Protein AF-A0A519XT96-F1 (afdb_monomer)

Mean predicted aligned error: 13.6 Å

Foldseek 3Di:
DVVVVVVVVVVVVVVVVVVVVVVVPDDPPPADDDDDDPDDPDPVVLVVVLVVVLVVLPQDADPDNVPGDCVSLVVSVVSCCVSCVVQVVQWDWDDDPNRDTDTHHDDPDPVADDDDDDDDPDDDDDDDDDPDDDDDDDDD

Solvent-accessible surface area (backbone atoms only — not comparable to full-atom values): 9442 Å² total; per-residue (Å²): 112,73,66,60,52,52,54,50,51,52,50,52,53,50,51,51,50,53,52,49,54,53,61,73,63,58,76,83,79,72,72,77,85,65,82,79,74,78,86,75,88,68,67,70,66,60,56,52,51,54,51,57,58,52,68,71,41,73,63,59,82,47,99,52,66,92,74,32,69,58,66,36,47,57,51,45,54,54,46,50,56,67,75,39,52,68,54,67,72,70,27,51,78,45,76,44,92,86,75,41,79,44,72,48,68,84,63,97,57,83,89,56,81,86,82,88,85,83,81,81,92,60,101,70,92,88,81,86,80,83,82,85,82,87,84,87,81,92,79,132

Secondary structure (DSSP, 8-state):
-HHHHHHHHHHHHHHHHHHHHHHHH--------PSPPP-----HHHHHHHHHHHHTS-----SSGGGS--HHHHHHHHHHHHH-HHHHHHSEEEEETTTEEEEE---S-TTSPPP------SS-----------------

Structure (mmCIF, N/CA/C/O backbone):
data_AF-A0A519XT96-F1
#
_entry.id   AF-A0A519XT96-F1
#
loop_
_atom_site.group_PDB
_atom_site.id
_atom_site.type_symbol
_atom_site.label_atom_id
_atom_site.label_alt_id
_atom_site.label_comp_id
_atom_site.label_asym_id
_atom_site.label_entity_id
_atom_site.label_seq_id
_atom_site.pdbx_PDB_ins_code
_atom_site.Cartn_x
_atom_site.Cartn_y
_atom_site.Cartn_z
_atom_site.occupancy
_atom_site.B_iso_or_equiv
_atom_site.auth_seq_id
_atom_site.auth_comp_id
_atom_site.auth_asym_id
_atom_site.auth_atom_id
_atom_site.pdbx_PDB_model_num
ATOM 1 N N . MET A 1 1 ? 43.788 34.201 18.817 1.00 65.12 1 MET A N 1
ATOM 2 C CA . MET A 1 1 ? 43.295 32.836 19.145 1.00 65.12 1 MET A CA 1
ATOM 3 C C . MET A 1 1 ? 42.217 32.811 20.235 1.00 65.12 1 MET A C 1
ATOM 5 O O . MET A 1 1 ? 41.153 32.273 19.974 1.00 65.12 1 MET A O 1
ATOM 9 N N . ARG A 1 2 ? 42.409 33.422 21.418 1.00 75.62 2 ARG A N 1
ATOM 10 C CA . ARG A 1 2 ? 41.417 33.379 22.524 1.00 75.62 2 ARG A CA 1
ATOM 11 C C . ARG A 1 2 ? 40.037 33.984 22.191 1.00 75.62 2 ARG A C 1
ATOM 13 O O . ARG A 1 2 ? 39.030 33.472 22.662 1.00 75.62 2 ARG A O 1
ATOM 20 N N . LEU A 1 3 ? 39.986 35.037 21.367 1.00 80.88 3 LEU A N 1
ATOM 21 C CA . LEU A 1 3 ? 38.730 35.657 20.913 1.00 80.88 3 LEU A CA 1
ATOM 22 C C . LEU A 1 3 ? 37.909 34.709 20.020 1.00 80.88 3 LEU A C 1
ATOM 24 O O . LEU A 1 3 ? 36.713 34.549 20.228 1.00 80.88 3 LEU A O 1
ATOM 28 N N . VAL A 1 4 ? 38.575 34.032 19.080 1.00 89.19 4 VAL A N 1
ATOM 29 C CA . VAL A 1 4 ? 37.949 33.072 18.155 1.00 89.19 4 VAL A CA 1
ATOM 30 C C . VAL A 1 4 ? 37.346 31.892 18.922 1.00 89.19 4 VAL A C 1
ATOM 32 O O . VAL A 1 4 ? 36.215 31.508 18.658 1.00 89.19 4 VAL A O 1
ATOM 35 N N . LEU A 1 5 ? 38.051 31.387 19.941 1.00 89.12 5 LEU A N 1
ATOM 36 C CA . LEU A 1 5 ? 37.542 30.341 20.838 1.00 89.12 5 LEU A CA 1
ATOM 37 C C . LEU A 1 5 ? 36.289 30.772 21.619 1.00 89.12 5 LEU A C 1
ATOM 39 O O . LEU A 1 5 ? 35.363 29.980 21.757 1.00 89.12 5 LEU A O 1
ATOM 43 N N . ARG A 1 6 ? 36.227 32.021 22.103 1.00 90.94 6 ARG A N 1
ATOM 44 C CA . ARG A 1 6 ? 35.045 32.545 22.815 1.00 90.94 6 ARG A CA 1
ATOM 45 C C . ARG A 1 6 ? 33.840 32.708 21.892 1.00 90.94 6 ARG A C 1
ATOM 47 O O . ARG A 1 6 ? 32.737 32.346 22.282 1.00 90.94 6 ARG A O 1
ATOM 54 N N . LEU A 1 7 ? 34.056 33.218 20.679 1.00 93.06 7 LEU A N 1
ATOM 55 C CA . LEU A 1 7 ? 33.006 33.343 19.664 1.00 93.06 7 LEU A CA 1
ATOM 56 C C . LEU A 1 7 ? 32.474 31.970 19.244 1.00 93.06 7 LEU A C 1
ATOM 58 O O . LEU A 1 7 ? 31.265 31.784 19.154 1.00 93.06 7 LEU A O 1
ATOM 62 N N . PHE A 1 8 ? 33.367 30.994 19.065 1.00 94.44 8 PHE A N 1
ATOM 63 C CA . PHE A 1 8 ? 32.986 29.618 18.760 1.00 94.44 8 PHE A CA 1
ATOM 64 C C . PHE A 1 8 ? 32.178 28.981 19.899 1.00 94.44 8 PHE A C 1
ATOM 66 O O . PHE A 1 8 ? 31.127 28.398 19.650 1.00 94.44 8 PHE A O 1
ATOM 73 N N . ALA A 1 9 ? 32.606 29.150 21.153 1.00 94.12 9 ALA A N 1
ATOM 74 C CA . ALA A 1 9 ? 31.864 28.652 22.310 1.00 94.12 9 ALA A CA 1
ATOM 75 C C . ALA A 1 9 ? 30.463 29.282 22.420 1.00 94.12 9 ALA A C 1
ATOM 77 O O . ALA A 1 9 ? 29.491 28.568 22.651 1.00 94.12 9 ALA A O 1
ATOM 78 N N . LEU A 1 10 ? 30.340 30.595 22.192 1.00 95.81 10 LEU A N 1
ATOM 79 C CA . LEU A 1 10 ? 29.048 31.292 22.162 1.00 95.81 10 LEU A CA 1
ATOM 80 C C . LEU A 1 10 ? 28.126 30.756 21.062 1.00 95.81 10 LEU A C 1
ATOM 82 O O . LEU A 1 10 ? 26.940 30.547 21.306 1.00 95.81 10 LEU A O 1
ATOM 86 N N . LEU A 1 11 ? 28.675 30.496 19.873 1.00 95.62 11 LEU A N 1
ATOM 87 C CA . LEU A 1 11 ? 27.927 29.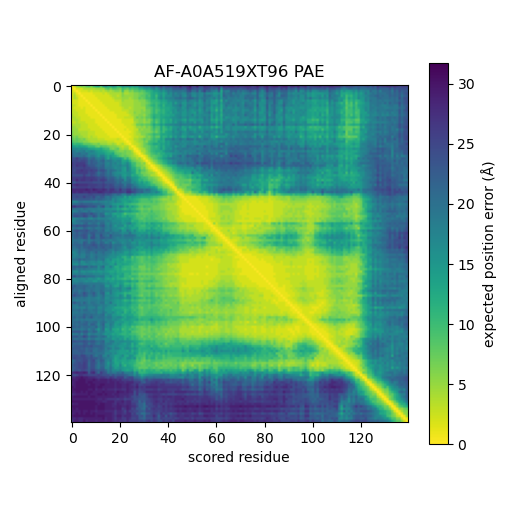928 18.755 1.00 95.62 11 LEU A CA 1
ATOM 88 C C . LEU A 1 11 ? 27.408 28.525 19.085 1.00 95.62 11 LEU A C 1
ATOM 90 O O . LEU A 1 11 ? 26.238 28.238 18.842 1.00 95.62 11 LEU A O 1
ATOM 94 N N . VAL A 1 12 ? 28.244 27.673 19.684 1.00 96.44 12 VAL A N 1
ATOM 95 C CA . VAL A 1 12 ? 27.842 26.322 20.105 1.00 96.44 12 VAL A CA 1
ATOM 96 C C . VAL A 1 12 ? 26.750 26.387 21.172 1.00 96.44 12 VAL A C 1
ATOM 98 O O . VAL A 1 12 ? 25.751 25.683 21.058 1.00 96.44 12 VAL A O 1
ATOM 101 N N . VAL A 1 13 ? 26.884 27.262 22.172 1.00 96.75 13 VAL A N 1
ATOM 102 C CA . VAL A 1 13 ? 25.855 27.447 23.209 1.00 96.75 13 VAL A CA 1
ATOM 103 C C . VAL A 1 13 ? 24.537 27.935 22.601 1.00 96.75 13 VAL A C 1
ATOM 105 O O . VAL A 1 13 ? 23.476 27.420 22.951 1.00 96.75 13 VAL A O 1
ATOM 108 N N . GLY A 1 14 ? 24.593 28.870 21.649 1.00 96.50 14 GLY A N 1
ATOM 109 C CA . GLY A 1 14 ? 23.417 29.330 20.910 1.00 96.50 14 GLY A CA 1
ATOM 110 C C . GLY A 1 14 ? 22.743 28.206 20.120 1.00 96.50 14 GLY A C 1
ATOM 111 O O . GLY A 1 14 ? 21.530 28.029 20.220 1.00 96.50 14 GLY A O 1
ATOM 112 N N . LEU A 1 15 ? 23.525 27.399 19.394 1.00 96.00 15 LEU A N 1
ATOM 113 C CA . LEU A 1 15 ? 23.026 26.244 18.644 1.00 96.00 15 LEU A CA 1
ATOM 114 C C . LEU A 1 15 ? 22.335 25.233 19.571 1.00 96.00 15 LEU A C 1
ATOM 116 O O . LEU A 1 15 ? 21.220 24.801 19.285 1.00 96.00 15 LEU A O 1
ATOM 120 N N . VAL A 1 16 ? 22.967 24.892 20.698 1.00 96.50 16 VAL A N 1
ATOM 121 C CA . V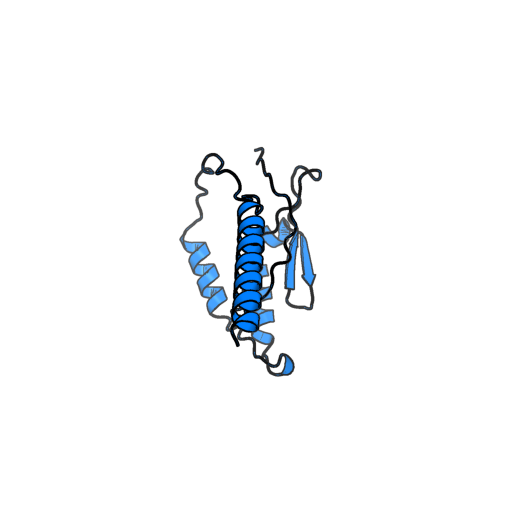AL A 1 16 ? 22.401 23.974 21.697 1.00 96.50 16 VAL A CA 1
ATOM 122 C C . VAL A 1 16 ? 21.091 24.525 22.253 1.00 96.50 16 VAL A C 1
ATOM 124 O O . VAL A 1 16 ? 20.111 23.787 22.334 1.00 96.50 16 VAL A O 1
ATOM 127 N N . GLY A 1 17 ? 21.034 25.822 22.570 1.00 96.94 17 GLY A N 1
ATOM 128 C CA . GLY A 1 17 ? 19.809 26.475 23.031 1.00 96.94 17 GLY A CA 1
ATOM 129 C C . GLY A 1 17 ? 18.673 26.382 22.010 1.00 96.94 17 GLY A C 1
ATOM 130 O O . GLY A 1 17 ? 17.559 26.004 22.366 1.00 96.94 17 GLY A O 1
ATOM 131 N N . ILE A 1 18 ? 18.957 26.651 20.733 1.00 94.81 18 ILE A N 1
ATOM 132 C CA . ILE A 1 18 ? 17.972 26.549 19.644 1.00 94.81 18 ILE A CA 1
ATOM 133 C C . ILE A 1 18 ? 17.464 25.110 19.501 1.00 94.81 18 ILE A C 1
ATOM 135 O O . ILE A 1 18 ? 16.254 24.895 19.431 1.00 94.81 18 ILE A O 1
ATOM 139 N N . VAL A 1 19 ? 18.361 24.121 19.493 1.00 93.38 19 VAL A N 1
ATOM 140 C CA . VAL A 1 19 ? 17.991 22.701 19.382 1.00 93.38 19 VAL A CA 1
ATOM 141 C C . VAL A 1 19 ? 17.140 22.263 20.570 1.00 93.38 19 VAL A C 1
ATOM 143 O O . VAL A 1 19 ? 16.152 21.556 20.374 1.00 93.38 19 VAL A O 1
ATOM 146 N N . LEU A 1 20 ? 17.465 22.710 21.785 1.00 94.25 20 LEU A N 1
ATOM 147 C CA . LEU A 1 20 ? 16.708 22.363 22.983 1.00 94.25 20 LEU A CA 1
ATOM 148 C C . LEU A 1 20 ? 15.305 22.975 22.947 1.00 94.25 20 LEU A C 1
ATOM 150 O O . LEU A 1 20 ? 14.324 22.276 23.181 1.00 94.25 20 LEU A O 1
ATOM 154 N N . VAL A 1 21 ? 15.191 24.254 22.580 1.00 93.62 21 VAL A N 1
ATOM 155 C CA . VAL A 1 21 ? 13.894 24.929 22.434 1.00 93.62 21 VAL A CA 1
ATOM 156 C C . VAL A 1 21 ? 13.055 24.272 21.342 1.00 93.62 21 VAL A C 1
ATOM 158 O O . VAL A 1 21 ? 11.861 24.078 21.542 1.00 93.62 21 VAL A O 1
ATOM 161 N N . ASN A 1 22 ? 13.657 23.899 20.211 1.00 90.19 22 ASN A N 1
ATOM 162 C CA . ASN A 1 22 ? 12.940 23.220 19.137 1.00 90.19 22 ASN A CA 1
ATOM 163 C C . ASN A 1 22 ? 12.479 21.820 19.572 1.00 90.19 22 ASN A C 1
ATOM 165 O O . ASN A 1 22 ? 11.322 21.471 19.380 1.00 90.19 22 ASN A O 1
ATOM 169 N N . THR A 1 23 ? 13.347 21.058 20.246 1.00 88.19 23 THR A N 1
ATOM 170 C CA . THR A 1 23 ? 13.028 19.720 20.776 1.00 88.19 23 THR A CA 1
ATOM 171 C C . THR A 1 23 ? 11.899 19.768 21.804 1.00 88.19 23 THR A C 1
ATOM 173 O O . THR A 1 23 ? 10.977 18.965 21.737 1.00 88.19 23 THR A O 1
ATOM 176 N N . LEU A 1 24 ? 11.930 20.729 22.731 1.00 88.00 24 LEU A N 1
ATOM 177 C CA . LEU A 1 24 ? 10.899 20.875 23.765 1.00 88.00 24 LEU A CA 1
ATOM 178 C C . LEU A 1 24 ? 9.574 21.426 23.222 1.00 88.00 24 LEU A C 1
ATOM 180 O O . LEU A 1 24 ? 8.539 21.267 23.863 1.00 88.00 24 LEU A O 1
ATOM 184 N N . ARG A 1 25 ? 9.594 22.085 22.058 1.00 85.62 25 ARG A N 1
ATOM 185 C CA . ARG A 1 25 ? 8.393 22.595 21.387 1.00 85.62 25 ARG A CA 1
ATOM 186 C C . ARG A 1 25 ? 7.738 21.582 20.458 1.00 85.62 25 ARG A C 1
ATOM 188 O O . ARG A 1 25 ? 6.654 21.888 19.974 1.00 85.62 25 ARG A O 1
ATOM 195 N N . LEU A 1 26 ? 8.351 20.423 20.196 1.00 79.38 26 LEU A N 1
ATOM 196 C CA . LEU A 1 26 ? 7.728 19.402 19.356 1.00 79.38 26 LEU A CA 1
ATOM 197 C C . LEU A 1 26 ? 6.473 18.850 20.061 1.00 79.38 26 LEU A C 1
ATOM 199 O O . LEU A 1 26 ? 6.598 18.197 21.100 1.00 79.38 26 LEU A O 1
ATOM 203 N N . PRO A 1 27 ? 5.263 19.083 19.525 1.00 72.12 27 PRO A N 1
ATOM 204 C CA . PRO A 1 27 ? 4.052 18.515 20.094 1.00 72.12 27 PRO A CA 1
ATOM 205 C C . PRO A 1 27 ? 4.053 16.994 19.900 1.00 72.12 27 PRO A C 1
ATOM 207 O O . PRO A 1 27 ? 4.360 16.485 18.818 1.00 72.12 27 PRO A O 1
ATOM 210 N N . ASN A 1 28 ? 3.700 16.252 20.953 1.00 68.81 28 ASN A N 1
ATOM 211 C CA . ASN A 1 28 ? 3.521 14.809 20.854 1.00 68.81 28 ASN A CA 1
ATOM 212 C C . ASN A 1 28 ? 2.237 14.511 20.063 1.00 68.81 28 ASN A C 1
ATOM 214 O O . ASN A 1 28 ? 1.140 14.555 20.611 1.00 68.81 28 ASN A O 1
ATOM 218 N N . HIS A 1 29 ? 2.378 14.214 18.771 1.00 63.09 29 HIS A N 1
ATOM 219 C CA . HIS A 1 29 ? 1.276 13.797 17.898 1.00 63.09 29 HIS A CA 1
ATOM 220 C C . HIS A 1 29 ? 0.975 12.293 17.972 1.00 63.09 29 HIS A C 1
ATOM 222 O O . HIS A 1 29 ? 0.299 11.753 17.096 1.00 63.09 29 HIS A O 1
ATOM 228 N N . GLN A 1 30 ? 1.473 11.588 18.991 1.00 65.56 30 GLN A N 1
ATOM 229 C CA . GLN A 1 30 ? 1.060 10.210 19.217 1.00 65.56 30 GLN A CA 1
ATOM 230 C C . GLN A 1 30 ? -0.439 10.193 19.515 1.00 65.56 30 GLN A C 1
ATOM 232 O O . GLN A 1 30 ? -0.900 10.758 20.507 1.00 65.56 30 GLN A O 1
ATOM 237 N N . LEU A 1 31 ? -1.199 9.559 18.623 1.00 63.88 31 LEU A N 1
ATOM 238 C CA . LEU A 1 31 ? -2.612 9.288 18.834 1.00 63.88 31 LEU A CA 1
ATOM 239 C C . LEU A 1 31 ? -2.741 8.554 20.170 1.00 63.88 31 LEU A C 1
ATOM 241 O O . LEU A 1 31 ? -2.113 7.510 20.361 1.00 63.88 31 LEU A O 1
ATOM 245 N N . ALA A 1 32 ? -3.512 9.119 21.101 1.00 68.56 32 ALA A N 1
ATOM 246 C CA . ALA A 1 32 ? -3.805 8.455 22.362 1.00 68.56 32 ALA A CA 1
ATOM 247 C C . ALA A 1 32 ? -4.329 7.050 22.046 1.00 68.56 32 ALA A C 1
ATOM 249 O O . ALA A 1 32 ? -5.250 6.911 21.237 1.00 68.56 32 ALA A O 1
ATOM 250 N N . ALA A 1 33 ? -3.714 6.022 22.636 1.00 62.59 33 ALA A N 1
ATOM 251 C CA . ALA A 1 33 ? -4.141 4.649 22.429 1.00 62.59 33 ALA A CA 1
ATOM 252 C C . ALA A 1 33 ? -5.606 4.535 22.869 1.00 62.59 33 ALA A C 1
ATOM 254 O O . ALA A 1 33 ? -5.921 4.597 24.058 1.00 62.59 33 ALA A O 1
ATOM 255 N N . GLY A 1 34 ? -6.508 4.441 21.892 1.00 68.69 34 GLY A N 1
ATOM 256 C CA . GLY A 1 34 ? -7.897 4.103 22.148 1.00 68.69 34 GLY A CA 1
ATOM 257 C C . GLY A 1 34 ? -7.993 2.694 22.740 1.00 68.69 34 GLY A C 1
ATOM 258 O O . GLY A 1 34 ? -7.013 1.942 22.712 1.00 68.69 34 GLY A O 1
ATOM 259 N N . PRO A 1 35 ? -9.163 2.307 23.271 1.00 76.88 35 PRO A N 1
ATOM 260 C CA . PRO A 1 35 ? -9.394 0.921 23.654 1.00 76.88 35 PRO A CA 1
ATOM 261 C C . PRO A 1 35 ? -9.022 -0.006 22.482 1.00 76.88 35 PRO A C 1
ATOM 263 O O . PRO A 1 35 ? -9.323 0.334 21.332 1.00 76.88 35 PRO A O 1
ATOM 266 N N . PRO A 1 36 ? -8.331 -1.133 22.744 1.00 71.88 36 PRO A N 1
ATOM 267 C CA . PRO A 1 36 ? -7.878 -2.032 21.694 1.00 71.88 36 PRO A CA 1
ATOM 268 C C . PRO A 1 36 ? -9.065 -2.449 20.831 1.00 71.88 36 PRO A C 1
ATOM 270 O O . PRO A 1 36 ? -10.104 -2.870 21.344 1.00 71.88 36 PRO A O 1
ATOM 273 N N . ALA A 1 37 ? -8.911 -2.286 19.517 1.00 73.12 37 ALA A N 1
ATOM 274 C CA . ALA A 1 37 ? -9.928 -2.703 18.570 1.00 73.12 37 ALA A CA 1
ATOM 275 C C . ALA A 1 37 ? -10.205 -4.209 18.745 1.00 73.12 37 ALA A C 1
ATOM 277 O O . ALA A 1 37 ? -9.270 -4.972 19.020 1.00 73.12 37 ALA A O 1
ATOM 278 N N . PRO A 1 38 ? -11.466 -4.653 18.596 1.00 78.88 38 PRO A N 1
ATOM 279 C CA . PRO A 1 38 ? -11.790 -6.070 18.648 1.00 78.88 38 PRO A CA 1
ATOM 280 C C . PRO A 1 38 ? -10.963 -6.832 17.609 1.00 78.88 38 PRO A C 1
ATOM 282 O O . PRO A 1 38 ? -10.743 -6.349 16.497 1.00 78.88 38 PRO A O 1
ATOM 285 N N . ALA A 1 39 ? -10.489 -8.021 17.986 1.00 74.62 39 ALA A N 1
ATOM 286 C CA . ALA A 1 39 ? -9.683 -8.852 17.105 1.00 74.62 39 ALA A CA 1
ATOM 287 C C . ALA A 1 39 ? -10.481 -9.185 15.839 1.00 74.62 39 ALA A C 1
ATOM 289 O O . ALA A 1 39 ? -11.499 -9.876 15.889 1.00 74.62 39 ALA A O 1
ATOM 290 N N . VAL A 1 40 ? -10.012 -8.690 14.697 1.00 72.62 40 VAL A N 1
ATOM 291 C CA . VAL A 1 40 ? -10.546 -9.092 13.401 1.00 72.62 40 VAL A CA 1
ATOM 292 C C . VAL A 1 40 ? -9.947 -10.453 13.076 1.00 72.62 40 VAL A C 1
ATOM 294 O O . VAL A 1 40 ? -8.726 -10.594 12.995 1.00 72.62 40 VAL A O 1
ATOM 297 N N . ALA A 1 41 ? -10.799 -11.462 12.902 1.00 69.69 41 ALA A N 1
ATOM 298 C CA . ALA A 1 41 ? -10.373 -12.776 12.443 1.00 69.69 41 ALA A CA 1
ATOM 299 C C . ALA A 1 41 ? -9.915 -12.672 10.980 1.00 69.69 41 ALA A C 1
ATOM 301 O O . ALA A 1 41 ? -10.714 -12.759 10.050 1.00 69.69 41 ALA A O 1
ATOM 302 N N . VAL A 1 42 ? -8.620 -12.443 10.772 1.00 65.19 42 VAL A N 1
ATOM 303 C CA . VAL A 1 42 ? -8.001 -12.562 9.451 1.00 65.19 42 VAL A CA 1
ATOM 304 C C . VAL A 1 42 ? -7.769 -14.047 9.206 1.00 65.19 42 VAL A C 1
ATOM 306 O O . VAL A 1 42 ? -7.068 -14.690 9.984 1.00 65.19 42 VAL A O 1
ATOM 309 N N . ALA A 1 43 ? -8.365 -14.602 8.149 1.00 65.81 43 ALA A N 1
ATOM 310 C CA . ALA A 1 43 ? -8.101 -15.981 7.758 1.00 65.81 43 ALA A CA 1
ATOM 311 C C . ALA A 1 43 ? -6.594 -16.129 7.441 1.00 65.81 43 ALA A C 1
ATOM 313 O O . ALA A 1 43 ? -6.110 -15.479 6.506 1.00 65.81 43 ALA A O 1
ATOM 314 N N . PRO A 1 44 ? -5.836 -16.929 8.215 1.00 62.88 44 PRO A N 1
ATOM 315 C CA . PRO A 1 44 ? -4.374 -16.947 8.135 1.00 62.88 44 PRO A CA 1
ATOM 316 C C . PRO A 1 44 ? -3.859 -17.472 6.787 1.00 62.88 44 PRO A C 1
ATOM 318 O O . PRO A 1 44 ? -2.836 -17.002 6.287 1.00 62.88 44 PRO A O 1
ATOM 321 N N . ASP A 1 45 ? -4.602 -18.379 6.152 1.00 63.69 45 ASP A N 1
ATOM 322 C CA . ASP A 1 45 ? -4.112 -19.110 4.981 1.00 63.69 45 ASP A CA 1
ATOM 323 C C . ASP A 1 45 ? -4.185 -18.295 3.681 1.00 63.69 45 ASP A C 1
ATOM 325 O O . ASP A 1 45 ? -3.285 -18.372 2.842 1.00 63.69 45 ASP A O 1
ATOM 329 N N . SER A 1 46 ? -5.212 -17.452 3.511 1.00 75.81 46 SER A N 1
ATOM 330 C CA . SER A 1 46 ? -5.366 -16.649 2.290 1.00 75.81 46 SER A CA 1
ATOM 331 C C . SER A 1 46 ? -4.365 -15.500 2.218 1.00 75.81 46 SER A C 1
ATOM 333 O O . SER A 1 46 ? -3.830 -15.221 1.150 1.00 75.81 46 SER A O 1
ATOM 335 N N . ALA A 1 47 ? -4.059 -14.848 3.345 1.00 82.94 47 ALA A N 1
ATOM 336 C CA . ALA A 1 47 ? -3.116 -13.728 3.367 1.00 82.94 47 ALA A CA 1
ATOM 337 C C . ALA A 1 47 ? -1.692 -14.178 3.005 1.00 82.94 47 ALA A C 1
ATOM 339 O O . ALA A 1 47 ? -1.023 -13.535 2.192 1.00 82.94 47 ALA A O 1
ATOM 340 N N . LEU A 1 48 ? -1.257 -15.319 3.551 1.00 85.38 48 LEU A N 1
ATOM 341 C CA . LEU A 1 48 ? 0.047 -15.896 3.244 1.00 85.38 48 LEU A CA 1
ATOM 342 C C . LEU A 1 48 ? 0.138 -16.323 1.774 1.00 85.38 48 LEU A C 1
ATOM 344 O O . LEU A 1 48 ? 1.132 -16.027 1.111 1.00 85.38 48 LEU A O 1
ATOM 348 N N . ALA A 1 49 ? -0.907 -16.965 1.243 1.00 88.44 49 ALA A N 1
ATOM 349 C CA . ALA A 1 49 ? -0.962 -17.357 -0.163 1.00 88.44 49 ALA A CA 1
ATOM 350 C C . ALA A 1 49 ? -0.928 -16.141 -1.103 1.00 88.44 49 ALA A C 1
ATOM 352 O O . ALA A 1 49 ? -0.195 -16.146 -2.095 1.00 88.44 49 ALA A O 1
ATOM 353 N N . HIS A 1 50 ? -1.670 -15.079 -0.773 1.00 89.12 50 HIS A N 1
ATOM 354 C CA . HIS A 1 50 ? -1.696 -13.848 -1.560 1.00 89.12 50 HIS A CA 1
ATOM 355 C C . HIS A 1 50 ? -0.323 -13.173 -1.591 1.00 89.12 50 HIS A C 1
ATOM 357 O O . HIS A 1 50 ? 0.142 -12.811 -2.674 1.00 89.12 50 HIS A O 1
ATOM 363 N N . LEU A 1 51 ? 0.343 -13.072 -0.436 1.00 88.12 51 LEU A N 1
ATOM 364 C CA . LEU A 1 51 ? 1.693 -12.522 -0.326 1.00 88.12 51 LEU A CA 1
ATOM 365 C C . LEU A 1 51 ? 2.711 -13.377 -1.087 1.00 88.12 51 LEU A C 1
ATOM 367 O O . LEU A 1 51 ? 3.502 -12.847 -1.861 1.00 88.12 51 LEU A O 1
ATOM 371 N N . ALA A 1 52 ? 2.671 -14.701 -0.923 1.00 89.69 52 ALA A N 1
ATOM 372 C CA . ALA A 1 52 ? 3.567 -15.609 -1.633 1.00 89.69 52 ALA A CA 1
ATOM 373 C C . ALA A 1 52 ? 3.404 -15.509 -3.159 1.00 89.69 52 ALA A C 1
ATOM 375 O O . ALA A 1 52 ? 4.393 -15.594 -3.885 1.00 89.69 52 ALA A O 1
ATOM 376 N N . GLY A 1 53 ? 2.179 -15.314 -3.656 1.00 89.69 53 GLY A N 1
ATOM 377 C CA . GLY A 1 53 ? 1.930 -15.078 -5.077 1.00 89.69 53 GLY A CA 1
ATOM 378 C C . GLY A 1 53 ? 2.460 -13.727 -5.564 1.00 89.69 53 GLY A C 1
ATOM 379 O O . GLY A 1 53 ? 3.057 -13.682 -6.637 1.00 89.69 53 GLY A O 1
ATOM 380 N N . ALA A 1 54 ? 2.332 -12.665 -4.763 1.00 88.56 54 ALA A N 1
ATOM 381 C CA . ALA A 1 54 ? 2.890 -11.350 -5.087 1.00 88.56 54 ALA A CA 1
ATOM 382 C C . ALA A 1 54 ? 4.428 -11.377 -5.137 1.00 88.56 54 ALA A C 1
ATOM 384 O O . ALA A 1 54 ? 5.016 -10.888 -6.093 1.00 88.56 54 ALA A O 1
ATOM 385 N N . LEU A 1 55 ? 5.085 -12.039 -4.176 1.00 88.88 55 LEU A N 1
ATOM 386 C CA . LEU A 1 55 ? 6.552 -12.144 -4.110 1.00 88.88 55 LEU A CA 1
ATOM 387 C C . LEU A 1 55 ? 7.183 -12.891 -5.295 1.00 88.88 55 LEU A C 1
ATOM 389 O O . LEU A 1 55 ? 8.373 -12.734 -5.557 1.00 88.88 55 LEU A O 1
ATOM 393 N N . ARG A 1 56 ? 6.414 -13.715 -6.016 1.00 89.12 56 ARG A N 1
ATOM 394 C CA . ARG A 1 56 ? 6.887 -14.388 -7.239 1.00 89.12 56 ARG A CA 1
ATOM 395 C C . ARG A 1 56 ? 7.010 -13.429 -8.426 1.00 89.12 56 ARG A C 1
ATOM 397 O O . ARG A 1 56 ? 7.675 -13.768 -9.401 1.00 89.12 56 ARG A O 1
ATOM 404 N N . LEU A 1 57 ? 6.379 -12.259 -8.354 1.00 87.69 57 LEU A N 1
ATOM 405 C CA . LEU A 1 57 ? 6.446 -11.216 -9.369 1.00 87.69 57 LEU A CA 1
ATOM 406 C C . LEU A 1 57 ? 7.633 -10.309 -9.028 1.00 87.69 57 LEU A C 1
ATOM 408 O O . LEU A 1 57 ? 7.574 -9.500 -8.108 1.00 87.69 57 LEU A O 1
ATOM 412 N N . ALA A 1 58 ? 8.749 -10.488 -9.733 1.00 83.00 58 ALA A N 1
ATOM 413 C CA . ALA A 1 58 ? 10.011 -9.820 -9.426 1.00 83.00 58 ALA A CA 1
ATOM 414 C C . ALA A 1 58 ? 10.013 -8.337 -9.853 1.00 83.00 58 ALA A C 1
ATOM 416 O O . ALA A 1 58 ? 10.647 -7.961 -10.839 1.00 83.00 58 ALA A O 1
ATOM 417 N N . THR A 1 59 ? 9.321 -7.474 -9.106 1.00 82.69 59 THR A N 1
ATOM 418 C CA . THR A 1 59 ? 9.265 -6.019 -9.328 1.00 82.69 59 THR A CA 1
ATOM 419 C C . THR A 1 59 ? 10.553 -5.323 -8.882 1.00 82.69 59 THR A C 1
ATOM 421 O O . THR A 1 59 ? 10.609 -4.639 -7.858 1.00 82.69 59 THR A O 1
ATOM 424 N N . VAL A 1 60 ? 11.627 -5.523 -9.647 1.00 83.12 60 VAL A N 1
ATOM 425 C CA . VAL A 1 60 ? 12.946 -4.936 -9.382 1.00 83.12 60 VAL A CA 1
ATOM 426 C C . VAL A 1 60 ? 13.091 -3.620 -10.143 1.00 83.12 60 VAL A C 1
ATOM 428 O O . VAL A 1 60 ? 13.261 -3.607 -11.360 1.00 83.12 60 VAL A O 1
ATOM 431 N N . SER A 1 61 ? 13.076 -2.499 -9.423 1.00 78.88 61 SER A N 1
ATOM 432 C CA . SER A 1 61 ? 13.368 -1.175 -9.987 1.00 78.88 61 SER A CA 1
ATOM 433 C C . SER A 1 61 ? 14.874 -0.925 -10.093 1.00 78.88 61 SER A C 1
ATOM 435 O O . SER A 1 61 ? 15.619 -1.266 -9.171 1.00 78.88 61 SER A O 1
ATOM 437 N N . ARG A 1 62 ? 15.335 -0.270 -11.165 1.00 79.94 62 ARG A N 1
ATOM 438 C CA . ARG A 1 62 ? 16.740 0.150 -11.326 1.00 79.94 62 ARG A CA 1
ATOM 439 C C . ARG A 1 62 ? 16.905 1.657 -11.142 1.00 79.94 62 ARG A C 1
ATOM 441 O O . ARG A 1 62 ? 15.977 2.424 -11.369 1.00 79.94 62 ARG A O 1
ATOM 448 N N . THR A 1 63 ? 18.125 2.089 -10.806 1.00 79.88 63 THR A N 1
ATOM 449 C CA . THR A 1 63 ? 18.487 3.514 -10.652 1.00 79.88 63 THR A CA 1
ATOM 450 C C . THR A 1 63 ? 18.147 4.343 -11.890 1.00 79.88 63 THR A C 1
ATOM 452 O O . THR A 1 63 ? 17.756 5.502 -11.781 1.00 79.88 63 THR A O 1
ATOM 455 N N . LYS A 1 64 ? 18.276 3.747 -13.080 1.00 81.81 64 LYS A N 1
ATOM 456 C CA . LYS A 1 64 ? 17.786 4.330 -14.326 1.00 81.81 64 LYS A CA 1
ATOM 457 C C . LYS A 1 64 ? 16.444 3.709 -14.680 1.00 81.81 64 LYS A C 1
ATOM 459 O O . LYS A 1 64 ? 16.363 2.522 -14.989 1.00 81.81 64 LYS A O 1
ATOM 464 N N . TYR A 1 65 ? 15.412 4.546 -14.701 1.00 74.50 65 TYR A N 1
ATOM 465 C CA . TYR A 1 65 ? 14.046 4.124 -15.003 1.00 74.50 65 TYR A CA 1
ATOM 466 C C . TYR A 1 65 ? 13.931 3.426 -16.366 1.00 74.50 65 TYR A C 1
ATOM 468 O O . TYR A 1 65 ? 13.323 2.371 -16.460 1.00 74.50 65 TYR A O 1
ATOM 476 N N . ALA A 1 66 ? 14.605 3.950 -17.396 1.00 79.88 66 ALA A N 1
ATOM 477 C CA . ALA A 1 66 ? 14.589 3.375 -18.745 1.00 79.88 66 ALA A CA 1
ATOM 478 C C . ALA A 1 66 ? 15.187 1.956 -18.844 1.00 79.88 66 ALA A C 1
ATOM 480 O O . ALA A 1 66 ? 14.962 1.269 -19.832 1.00 79.88 66 ALA A O 1
ATOM 481 N N . GLU A 1 67 ? 15.957 1.521 -17.844 1.00 81.50 67 GLU A N 1
ATOM 482 C CA . GLU A 1 67 ? 16.551 0.179 -17.786 1.00 81.50 67 GLU A CA 1
ATOM 483 C C . GLU A 1 67 ? 15.726 -0.783 -16.909 1.00 81.50 67 GLU A C 1
ATOM 485 O O . GLU A 1 67 ? 16.112 -1.938 -16.721 1.00 81.50 67 GLU A O 1
ATOM 490 N N . THR A 1 68 ? 14.622 -0.304 -16.326 1.00 82.19 68 THR A N 1
ATOM 491 C CA . THR A 1 68 ? 13.721 -1.106 -15.494 1.00 82.19 68 THR A CA 1
ATOM 492 C C . THR A 1 68 ? 12.776 -1.902 -16.383 1.00 82.19 68 THR A C 1
ATOM 494 O O . THR A 1 68 ? 12.120 -1.338 -17.254 1.00 82.19 68 THR A O 1
ATOM 497 N N . ASP A 1 69 ? 12.693 -3.209 -16.141 1.00 83.06 69 ASP A N 1
ATOM 498 C CA . ASP A 1 69 ? 11.668 -4.044 -16.758 1.00 83.06 69 ASP A CA 1
ATOM 499 C C . ASP A 1 69 ? 10.319 -3.726 -16.109 1.00 83.06 69 ASP A C 1
ATOM 501 O O . ASP A 1 69 ? 10.144 -3.900 -14.901 1.00 83.06 69 ASP A O 1
ATOM 505 N N . THR A 1 70 ? 9.383 -3.209 -16.899 1.00 85.50 70 THR A N 1
ATOM 506 C CA . THR A 1 70 ? 8.064 -2.800 -16.417 1.00 85.50 70 THR A CA 1
ATOM 507 C C . THR A 1 70 ? 7.053 -3.942 -16.412 1.00 85.50 70 THR A C 1
ATOM 509 O O . THR A 1 70 ? 6.061 -3.868 -15.691 1.00 85.50 70 THR A O 1
ATOM 512 N N . VAL A 1 71 ? 7.313 -5.031 -17.142 1.00 89.06 71 VAL A N 1
ATOM 513 C CA . VAL A 1 71 ? 6.371 -6.152 -17.281 1.00 89.06 71 VAL A CA 1
ATOM 514 C C . VAL A 1 71 ? 5.996 -6.778 -15.926 1.00 89.06 71 VAL A C 1
ATOM 516 O O . VAL A 1 71 ? 4.809 -7.031 -15.704 1.00 89.06 71 VAL A O 1
ATOM 519 N N . PRO A 1 72 ? 6.928 -6.995 -14.973 1.00 87.62 72 PRO A N 1
ATOM 520 C CA . PRO A 1 72 ? 6.573 -7.506 -13.649 1.00 87.62 72 PRO A CA 1
ATOM 521 C C . PRO A 1 72 ? 5.644 -6.574 -12.858 1.00 87.62 72 PRO A C 1
ATOM 523 O O . PRO A 1 72 ? 4.838 -7.051 -12.060 1.00 87.62 72 PRO A O 1
ATOM 526 N N . PHE A 1 73 ? 5.728 -5.258 -13.079 1.00 86.44 73 PHE A N 1
ATOM 527 C CA . PHE A 1 73 ? 4.877 -4.275 -12.404 1.00 86.44 73 PHE A CA 1
ATOM 528 C C . PHE A 1 73 ? 3.440 -4.337 -12.928 1.00 86.44 73 PHE A C 1
ATOM 530 O O . PHE A 1 73 ? 2.502 -4.361 -12.130 1.00 86.44 73 PHE A O 1
ATOM 537 N N . ASP A 1 74 ? 3.264 -4.472 -14.245 1.00 89.12 74 ASP A N 1
ATOM 538 C CA . ASP A 1 74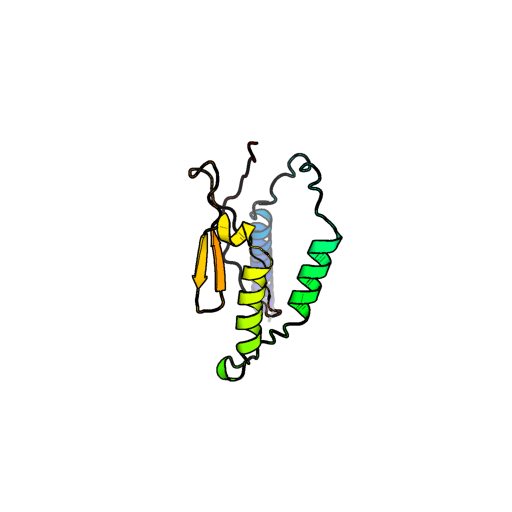 ? 1.950 -4.698 -14.858 1.00 89.12 74 ASP A CA 1
ATOM 539 C C . ASP A 1 74 ? 1.313 -6.000 -14.347 1.00 89.12 74 ASP A C 1
ATOM 541 O O . ASP A 1 74 ? 0.128 -6.052 -14.002 1.00 89.12 74 ASP A O 1
ATOM 545 N N . GLN A 1 75 ? 2.117 -7.063 -14.242 1.00 90.25 75 GLN A N 1
ATOM 546 C CA . GLN A 1 75 ? 1.668 -8.347 -13.707 1.00 90.25 75 GLN A CA 1
ATOM 547 C C . GLN A 1 75 ? 1.253 -8.245 -12.239 1.00 90.25 75 GLN A C 1
ATOM 549 O O . GLN A 1 75 ? 0.245 -8.842 -11.857 1.00 90.25 75 GLN A O 1
ATOM 554 N N . LEU A 1 76 ? 1.992 -7.487 -11.425 1.00 89.56 76 LEU A N 1
ATOM 555 C CA . LEU A 1 76 ? 1.654 -7.246 -10.024 1.00 89.56 76 LEU A CA 1
ATOM 556 C C . LEU A 1 76 ? 0.345 -6.468 -9.899 1.00 89.56 76 LEU A C 1
ATOM 558 O O . LEU A 1 76 ? -0.539 -6.880 -9.150 1.00 89.56 76 LEU A O 1
ATOM 562 N N . GLN A 1 77 ? 0.163 -5.408 -10.683 1.00 88.94 77 GLN A N 1
ATOM 563 C CA . GLN A 1 77 ? -1.081 -4.645 -10.693 1.00 88.94 77 GLN A CA 1
ATOM 564 C C . GLN A 1 77 ? -2.283 -5.524 -11.075 1.00 88.94 77 GLN A C 1
ATOM 566 O O . GLN A 1 77 ? -3.298 -5.525 -10.372 1.00 88.94 77 GLN A O 1
ATOM 571 N N . ALA A 1 78 ? -2.159 -6.330 -12.132 1.00 90.69 78 ALA A N 1
ATOM 572 C CA . ALA A 1 78 ? -3.200 -7.271 -12.541 1.00 90.69 78 ALA A CA 1
ATOM 573 C C . ALA A 1 78 ? -3.455 -8.356 -11.477 1.00 90.69 78 ALA A C 1
ATOM 575 O O . ALA A 1 78 ? -4.600 -8.748 -11.230 1.00 90.69 78 ALA A O 1
ATOM 576 N N . TYR A 1 79 ? -2.398 -8.834 -10.815 1.00 91.75 79 TYR A N 1
ATOM 577 C CA . TYR A 1 79 ? -2.499 -9.792 -9.721 1.00 91.75 79 TYR A CA 1
ATOM 578 C C . TYR A 1 79 ? -3.276 -9.211 -8.538 1.00 91.75 79 TYR A C 1
ATOM 580 O O . TYR A 1 79 ? -4.196 -9.866 -8.046 1.00 91.75 79 TYR A O 1
ATOM 588 N N . LEU A 1 80 ? -2.978 -7.980 -8.116 1.00 89.38 80 LEU A N 1
ATOM 589 C CA . LEU A 1 80 ? -3.680 -7.306 -7.020 1.00 89.38 80 LEU A CA 1
ATOM 590 C C . LEU A 1 80 ? -5.161 -7.080 -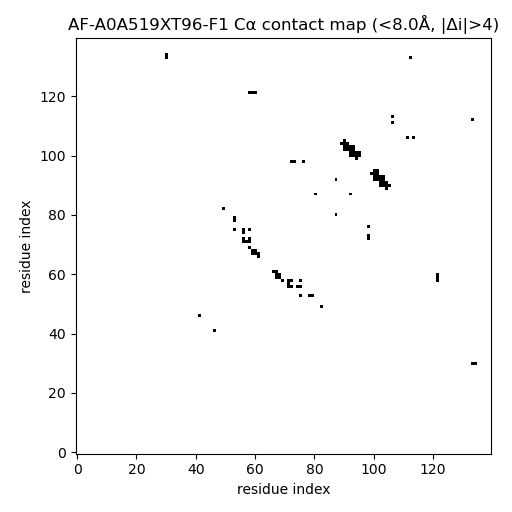7.346 1.00 89.38 80 LEU A C 1
ATOM 592 O O . LEU A 1 80 ? -6.022 -7.353 -6.508 1.00 89.38 80 LEU A O 1
ATOM 596 N N . GLN A 1 81 ? -5.478 -6.663 -8.574 1.00 88.06 81 GLN A N 1
ATOM 597 C CA . GLN A 1 81 ? -6.865 -6.498 -9.023 1.00 88.06 81 GLN A CA 1
ATOM 598 C C . GLN A 1 81 ? -7.657 -7.809 -8.960 1.00 88.06 81 GLN A C 1
ATOM 600 O O . GLN A 1 81 ? -8.795 -7.819 -8.491 1.00 88.06 81 GLN A O 1
ATOM 605 N N . ARG A 1 82 ? -7.048 -8.925 -9.379 1.00 90.38 82 ARG A N 1
ATOM 606 C CA . ARG A 1 82 ? -7.683 -10.250 -9.339 1.00 90.38 82 ARG A CA 1
ATOM 607 C C . ARG A 1 82 ? -7.800 -10.811 -7.922 1.00 90.38 82 ARG A C 1
ATOM 609 O O . ARG A 1 82 ? -8.781 -11.479 -7.612 1.00 90.38 82 ARG A O 1
ATOM 616 N N . THR A 1 83 ? -6.798 -10.572 -7.083 1.00 89.88 83 THR A N 1
ATOM 617 C CA . THR A 1 83 ? -6.691 -11.167 -5.741 1.00 89.88 83 THR A CA 1
ATOM 618 C C . THR A 1 83 ? -7.597 -10.468 -4.727 1.00 89.88 83 THR A C 1
ATOM 620 O O . THR A 1 83 ? -8.097 -11.106 -3.802 1.00 89.88 83 THR A O 1
ATOM 623 N N . PHE A 1 84 ? -7.871 -9.173 -4.919 1.00 88.38 84 PHE A N 1
ATOM 624 C CA . PHE A 1 84 ? -8.675 -8.361 -4.003 1.00 88.38 84 PHE A CA 1
ATOM 625 C C . PHE A 1 84 ? -9.926 -7.766 -4.678 1.00 88.38 84 PHE A C 1
ATOM 627 O O . PHE A 1 84 ? -10.077 -6.543 -4.734 1.00 88.38 84 PHE A O 1
ATOM 634 N N . PRO A 1 85 ? -10.879 -8.594 -5.151 1.00 87.88 85 PRO A N 1
ATOM 635 C CA . PRO A 1 85 ? -12.052 -8.113 -5.885 1.00 87.88 85 PRO A CA 1
ATOM 636 C C . PRO A 1 85 ? -12.947 -7.196 -5.041 1.00 87.88 85 PRO A C 1
ATOM 638 O O . PRO A 1 85 ? -13.495 -6.224 -5.552 1.00 87.88 85 PRO A O 1
ATOM 641 N N . LEU A 1 86 ? -13.056 -7.453 -3.732 1.00 86.12 86 LEU A N 1
ATOM 642 C CA . LEU A 1 86 ? -13.834 -6.610 -2.818 1.00 86.12 86 LEU A CA 1
ATOM 643 C C . LEU A 1 86 ? -13.251 -5.200 -2.688 1.00 86.12 86 LEU A C 1
ATOM 645 O O . LEU A 1 86 ? -14.009 -4.242 -2.560 1.00 86.12 86 LEU A O 1
ATOM 649 N N . VAL A 1 87 ? -11.923 -5.062 -2.756 1.00 86.81 87 VAL A N 1
ATOM 650 C CA . VAL A 1 87 ? -11.263 -3.752 -2.720 1.00 86.81 87 VAL A CA 1
ATOM 651 C C . VAL A 1 87 ? -11.629 -2.964 -3.971 1.00 86.81 87 VAL A C 1
ATOM 653 O O . VAL A 1 87 ? -12.062 -1.825 -3.858 1.00 86.81 87 VAL A O 1
ATOM 656 N N . GLN A 1 88 ? -11.561 -3.598 -5.144 1.00 85.56 88 GLN A N 1
ATOM 657 C CA . GLN A 1 88 ? -11.913 -2.953 -6.415 1.00 85.56 88 GLN A CA 1
ATOM 658 C C . GLN A 1 88 ? -13.398 -2.565 -6.502 1.00 85.56 88 GLN A C 1
ATOM 660 O O . GLN A 1 88 ? -13.754 -1.625 -7.202 1.00 85.56 88 GLN A O 1
ATOM 665 N N . GLN A 1 89 ? -14.275 -3.286 -5.796 1.00 86.38 89 GLN A N 1
ATOM 666 C CA . GLN A 1 89 ? -15.710 -2.988 -5.757 1.00 86.38 89 GLN A CA 1
ATOM 667 C C . GLN A 1 89 ? -16.072 -1.871 -4.774 1.00 86.38 89 GLN A C 1
ATOM 669 O O . GLN A 1 89 ? -17.038 -1.145 -4.999 1.00 86.38 89 GLN A O 1
ATOM 674 N N . ARG A 1 90 ? -15.363 -1.778 -3.645 1.00 86.38 90 ARG A N 1
ATOM 675 C CA . ARG A 1 90 ? -15.713 -0.875 -2.537 1.00 86.38 90 ARG A CA 1
ATOM 676 C C . ARG A 1 90 ? -14.914 0.422 -2.542 1.00 86.38 90 ARG A C 1
ATOM 678 O O . ARG A 1 90 ? -15.400 1.417 -2.011 1.00 86.38 90 ARG A O 1
ATOM 685 N N . LEU A 1 91 ? -13.703 0.403 -3.091 1.00 89.44 91 LEU A N 1
ATOM 686 C CA . LEU A 1 91 ? -12.808 1.550 -3.137 1.00 89.44 91 LEU A CA 1
ATOM 687 C C . LEU A 1 91 ? -12.696 2.058 -4.570 1.00 89.44 91 LEU A C 1
ATOM 689 O O . LEU A 1 91 ? -12.720 1.295 -5.535 1.00 89.44 91 LEU A O 1
ATOM 693 N N . LYS A 1 92 ? -12.528 3.368 -4.704 1.00 86.56 92 LYS A N 1
ATOM 694 C CA . LYS A 1 92 ? -12.285 4.010 -5.990 1.00 86.56 92 LYS A CA 1
ATOM 695 C C . LYS A 1 92 ? -10.784 4.023 -6.264 1.00 86.56 92 LYS A C 1
ATOM 697 O O . LYS A 1 92 ? -10.028 4.662 -5.537 1.00 86.56 92 LYS A O 1
ATOM 702 N N . LEU A 1 93 ? -10.361 3.324 -7.313 1.00 86.50 93 LEU A N 1
ATOM 70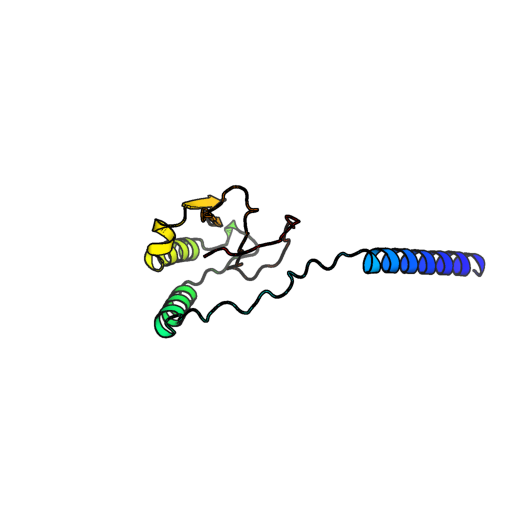3 C CA . LEU A 1 93 ? -8.967 3.300 -7.750 1.00 86.50 93 LEU A CA 1
ATOM 704 C C . LEU A 1 93 ? -8.653 4.513 -8.638 1.00 86.50 93 LEU A C 1
ATOM 706 O O . LEU A 1 93 ? -9.346 4.776 -9.620 1.00 86.50 93 LEU A O 1
ATOM 710 N N . GLN A 1 94 ? -7.576 5.220 -8.314 1.00 86.00 94 GLN A N 1
ATOM 711 C CA . GLN A 1 94 ? -6.978 6.275 -9.124 1.00 86.00 94 GLN A CA 1
ATOM 712 C C . GLN A 1 94 ? -5.535 5.878 -9.452 1.00 86.00 94 GLN A C 1
ATOM 714 O O . GLN A 1 94 ? -4.759 5.541 -8.558 1.00 86.00 94 GLN A O 1
ATOM 719 N N . ILE A 1 95 ? -5.176 5.902 -10.736 1.00 84.56 95 ILE A N 1
ATOM 720 C CA . ILE A 1 95 ? -3.828 5.553 -11.195 1.00 84.56 95 ILE A CA 1
ATOM 721 C C . ILE A 1 95 ? -3.029 6.840 -11.402 1.00 84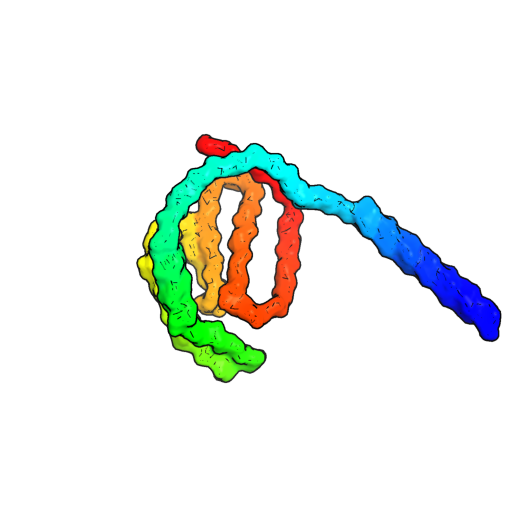.56 95 ILE A C 1
ATOM 723 O O . ILE A 1 95 ? -3.425 7.708 -12.180 1.00 84.56 95 ILE A O 1
ATOM 727 N N . VAL A 1 96 ? -1.890 6.950 -10.725 1.00 82.19 96 VAL A N 1
ATOM 728 C CA . VAL A 1 96 ? -0.969 8.090 -10.793 1.00 82.19 96 VAL A CA 1
ATOM 729 C C . VAL A 1 96 ? 0.337 7.626 -11.429 1.00 82.19 96 VAL A C 1
ATOM 731 O O . VAL A 1 96 ? 0.926 6.647 -10.983 1.00 82.19 96 VAL A O 1
ATOM 734 N N . ASN A 1 97 ? 0.819 8.323 -12.462 1.00 78.00 97 ASN A N 1
ATOM 735 C CA . ASN A 1 97 ? 2.091 8.008 -13.135 1.00 78.00 97 ASN A CA 1
ATOM 736 C C . ASN A 1 97 ? 2.234 6.523 -13.538 1.00 78.00 97 ASN A C 1
ATOM 738 O O . ASN A 1 97 ? 3.297 5.928 -13.370 1.00 78.00 97 ASN A O 1
ATOM 742 N N . HIS A 1 98 ? 1.160 5.932 -14.073 1.00 78.88 98 HIS A N 1
ATOM 743 C CA . HIS A 1 98 ? 1.073 4.545 -14.559 1.00 78.88 98 HIS A CA 1
ATOM 744 C C . HIS A 1 98 ? 1.070 3.445 -13.480 1.00 78.88 98 HIS A C 1
ATOM 746 O O . HIS A 1 98 ? 0.205 2.580 -13.536 1.00 78.88 98 HIS A O 1
ATOM 752 N N . TYR A 1 99 ? 1.961 3.504 -12.485 1.00 80.19 99 TYR A N 1
ATOM 753 C CA . TYR A 1 99 ? 2.130 2.435 -11.481 1.00 80.19 99 TYR A CA 1
ATOM 754 C C . TYR A 1 99 ? 1.742 2.832 -10.050 1.00 80.19 99 TYR A C 1
ATOM 756 O O . TYR A 1 99 ? 1.700 1.986 -9.160 1.00 80.19 99 TYR A O 1
ATOM 764 N N . GLY A 1 100 ? 1.458 4.111 -9.793 1.00 80.69 100 GLY A N 1
ATOM 765 C CA . GLY A 1 100 ? 0.960 4.568 -8.499 1.00 80.69 100 GLY A CA 1
ATOM 766 C C . GLY A 1 100 ? -0.513 4.212 -8.340 1.00 80.69 100 GLY A C 1
ATOM 767 O O . GLY A 1 100 ? -1.351 4.728 -9.076 1.00 80.69 100 GLY A O 1
ATOM 768 N N . LEU A 1 101 ? -0.838 3.352 -7.377 1.00 85.50 101 LEU A N 1
ATOM 769 C CA . LEU A 1 101 ? -2.214 2.951 -7.084 1.00 85.50 101 LEU A CA 1
ATOM 770 C C . LEU A 1 101 ? -2.719 3.711 -5.856 1.00 85.50 101 LEU A C 1
ATOM 772 O O . LEU A 1 101 ? -2.280 3.454 -4.737 1.00 85.50 101 LEU A O 1
ATOM 776 N N . LEU A 1 102 ? -3.647 4.643 -6.062 1.00 85.88 102 LEU A N 1
ATOM 777 C CA . LEU A 1 102 ? -4.329 5.355 -4.987 1.00 85.88 102 LEU A CA 1
ATOM 778 C C . LEU A 1 102 ? -5.745 4.804 -4.842 1.00 85.88 102 LEU A C 1
ATOM 780 O O . LEU A 1 102 ? -6.565 4.934 -5.747 1.00 85.88 102 LEU A O 1
ATOM 784 N N . TYR A 1 103 ? -6.036 4.207 -3.691 1.00 85.06 103 TYR A N 1
ATOM 785 C CA . TYR A 1 103 ? -7.372 3.723 -3.366 1.00 85.06 103 TYR A CA 1
ATOM 786 C C . TYR A 1 103 ? -8.070 4.704 -2.430 1.00 85.06 103 TYR A C 1
ATOM 788 O O . TYR A 1 103 ? -7.615 4.957 -1.316 1.00 85.06 103 TYR A O 1
ATOM 796 N N . GLU A 1 104 ? -9.193 5.245 -2.883 1.00 86.50 104 GLU A N 1
ATOM 797 C CA . GLU A 1 104 ? -10.047 6.136 -2.111 1.00 86.50 104 GLU A CA 1
ATOM 798 C C . GLU A 1 104 ? -11.187 5.320 -1.492 1.00 86.50 104 GLU A C 1
ATOM 800 O O . GLU A 1 104 ? -12.030 4.759 -2.199 1.00 86.50 104 GLU A O 1
ATOM 805 N N . TRP A 1 105 ? -11.194 5.237 -0.160 1.00 86.12 105 TRP A N 1
ATOM 806 C CA . TRP A 1 105 ? -12.290 4.647 0.601 1.00 86.12 105 TRP A CA 1
ATOM 807 C C . TRP A 1 105 ? -13.153 5.769 1.194 1.00 86.12 105 TRP A C 1
ATOM 809 O O . TRP A 1 105 ? -12.703 6.440 2.126 1.00 86.12 105 TRP A O 1
ATOM 819 N N . PRO A 1 106 ? -14.379 5.997 0.683 1.00 81.94 106 PRO A N 1
ATOM 820 C CA . PRO A 1 106 ? -15.276 6.985 1.268 1.00 81.94 106 PRO A CA 1
ATOM 821 C C . PRO A 1 106 ? -15.673 6.570 2.689 1.00 81.94 106 PRO A C 1
ATOM 823 O O . PRO A 1 106 ? -16.201 5.477 2.907 1.00 81.94 106 PRO A O 1
ATOM 826 N N . GLY A 1 107 ? -15.408 7.451 3.655 1.00 79.88 107 GLY A N 1
ATOM 827 C CA . GLY A 1 107 ? -15.884 7.297 5.026 1.00 79.88 107 GLY A CA 1
ATOM 828 C C . GLY A 1 107 ? -17.383 7.581 5.141 1.00 79.88 107 GLY A C 1
ATOM 829 O O . GLY A 1 107 ? -17.961 8.272 4.305 1.00 79.88 107 GLY A O 1
ATOM 830 N N . THR A 1 108 ? -18.011 7.070 6.202 1.00 82.69 108 THR A N 1
ATOM 831 C CA . THR A 1 108 ? -19.437 7.304 6.493 1.00 82.69 108 THR A CA 1
ATOM 832 C C . THR A 1 108 ? -19.743 8.779 6.773 1.00 82.69 108 THR A C 1
ATOM 834 O O . THR A 1 108 ? -20.835 9.246 6.465 1.00 82.69 108 THR A O 1
ATOM 837 N N . ASP A 1 109 ? -18.777 9.516 7.329 1.00 82.75 109 ASP A N 1
ATOM 838 C CA . ASP A 1 109 ? -18.888 10.949 7.603 1.00 82.75 109 ASP A CA 1
ATOM 839 C C . ASP A 1 109 ? -17.825 11.735 6.806 1.00 82.75 109 ASP A C 1
ATOM 841 O O . ASP A 1 109 ? -16.637 11.678 7.143 1.00 82.75 109 ASP A O 1
ATOM 845 N N . PRO A 1 110 ? -18.225 12.473 5.753 1.00 76.06 110 PRO A N 1
ATOM 846 C CA . PRO A 1 110 ? -17.309 13.257 4.927 1.00 76.06 110 PRO A CA 1
ATOM 847 C C . PRO A 1 110 ? -16.781 14.524 5.621 1.00 76.06 110 PRO A C 1
ATOM 849 O O . PRO A 1 110 ? -15.881 15.167 5.084 1.00 76.06 110 PRO A O 1
ATOM 852 N N . ALA A 1 111 ? -17.314 14.908 6.788 1.00 76.38 111 ALA A N 1
ATOM 853 C CA . ALA A 1 111 ? -16.792 16.027 7.574 1.0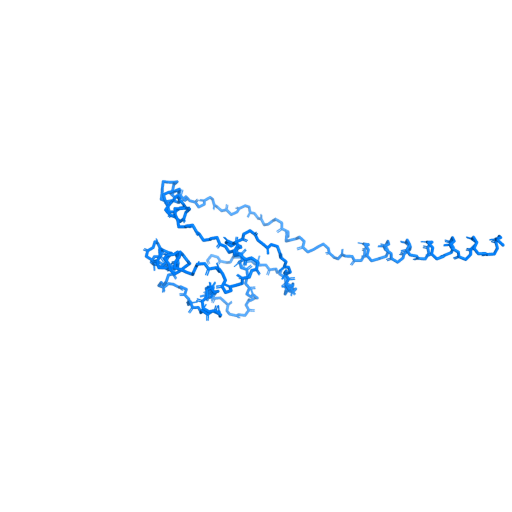0 76.38 111 ALA A CA 1
ATOM 854 C C . ALA A 1 111 ? -15.552 15.641 8.401 1.00 76.38 111 ALA A C 1
ATOM 856 O O . ALA A 1 111 ? -14.828 16.518 8.883 1.00 76.38 111 ALA A O 1
ATOM 857 N N . LEU A 1 112 ? -15.289 14.340 8.567 1.00 74.44 112 LEU A N 1
ATOM 858 C CA . LEU A 1 112 ? -14.094 13.842 9.239 1.00 74.44 112 LEU A CA 1
ATOM 859 C C . LEU A 1 112 ? -12.867 13.946 8.329 1.00 74.44 112 LEU A C 1
ATOM 861 O O . LEU A 1 112 ? -12.936 13.819 7.108 1.00 74.44 112 LEU A O 1
ATOM 865 N N . LYS A 1 113 ? -11.704 14.161 8.946 1.00 73.06 113 LYS A N 1
ATOM 866 C CA . LYS A 1 113 ? -10.442 14.262 8.209 1.00 73.06 113 LYS A CA 1
ATOM 867 C C . LYS A 1 113 ? -10.062 12.903 7.600 1.00 73.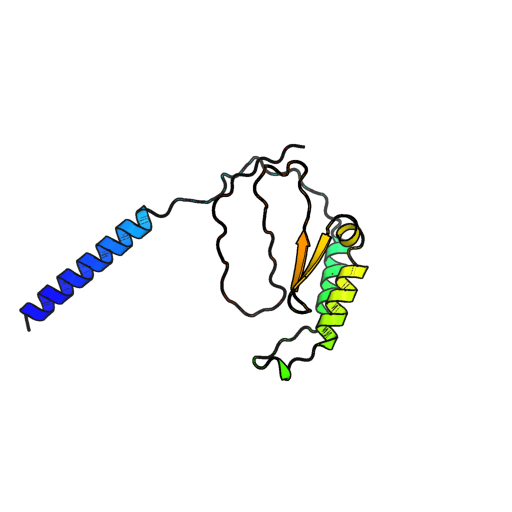06 113 LYS A C 1
ATOM 869 O O . LYS A 1 113 ? -10.157 11.892 8.300 1.00 73.06 113 LYS A O 1
ATOM 874 N N . PRO A 1 114 ? -9.595 12.868 6.339 1.00 72.62 114 PRO A N 1
ATOM 875 C CA . PRO A 1 114 ? -9.237 11.623 5.666 1.00 72.62 114 PRO A CA 1
ATOM 876 C C . PRO A 1 114 ? -8.010 10.969 6.312 1.00 72.62 114 PRO A C 1
ATOM 878 O O . PRO A 1 114 ? -7.096 11.663 6.754 1.00 72.62 114 PRO A O 1
ATOM 881 N N . LEU A 1 115 ? -7.976 9.633 6.327 1.00 75.19 115 LEU A N 1
ATOM 882 C CA . LEU A 1 115 ? -6.830 8.840 6.773 1.00 75.19 115 LEU A CA 1
ATOM 883 C C . LEU A 1 115 ? -6.031 8.341 5.571 1.00 75.19 115 LEU A C 1
ATOM 885 O O . LEU A 1 115 ? -6.557 7.604 4.739 1.00 75.19 115 LEU A O 1
ATOM 889 N N . LEU A 1 116 ? -4.749 8.701 5.512 1.00 77.62 116 LEU A N 1
ATOM 890 C CA . LEU A 1 116 ? -3.834 8.145 4.524 1.00 77.62 116 LEU A CA 1
ATOM 891 C C . LEU A 1 116 ? -3.154 6.894 5.087 1.00 77.62 116 LEU A C 1
ATOM 893 O O . LEU A 1 116 ? -2.356 6.974 6.020 1.00 77.62 116 LEU A O 1
ATOM 897 N N . LEU A 1 117 ? -3.442 5.748 4.477 1.00 77.50 117 LEU A N 1
ATOM 898 C CA . LEU A 1 117 ? -2.673 4.523 4.655 1.00 77.50 117 LEU A CA 1
ATOM 899 C C . LEU A 1 117 ? -1.781 4.359 3.431 1.00 77.50 117 LEU A C 1
ATOM 901 O O . LEU A 1 117 ? -2.271 4.284 2.308 1.00 77.50 117 LEU A O 1
ATOM 905 N N . HIS A 1 118 ? -0.472 4.330 3.647 1.00 74.50 118 HIS A N 1
ATOM 906 C CA . HIS A 1 118 ? 0.494 4.163 2.574 1.00 74.50 118 HIS A CA 1
ATOM 907 C C . HIS A 1 118 ? 1.406 2.992 2.899 1.00 74.50 118 HIS A C 1
ATOM 909 O O . HIS A 1 118 ? 1.994 2.934 3.980 1.00 74.50 118 HIS A O 1
ATOM 915 N N . GLN A 1 119 ? 1.565 2.096 1.933 1.00 67.06 119 GLN A N 1
ATOM 916 C CA . GLN A 1 119 ? 2.578 1.061 1.973 1.00 67.06 119 GLN A CA 1
ATOM 917 C C . GLN A 1 119 ? 3.509 1.244 0.788 1.00 67.06 119 GLN A C 1
AT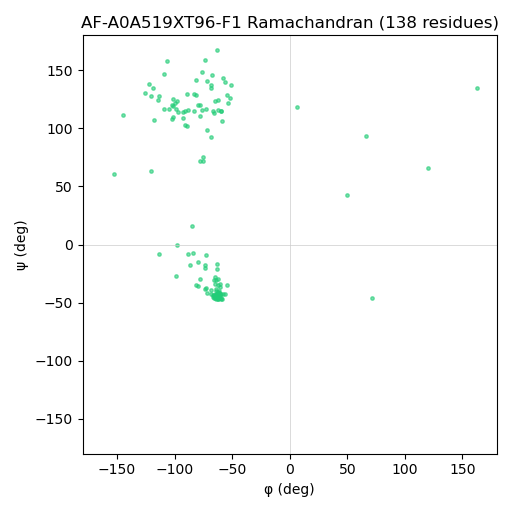OM 919 O O . GLN A 1 119 ? 3.075 1.503 -0.331 1.00 67.06 119 GLN A O 1
ATOM 924 N N . TRP A 1 120 ? 4.805 1.152 1.057 1.00 62.09 120 TRP A N 1
ATOM 925 C CA . TRP A 1 120 ? 5.796 1.212 0.004 1.00 62.09 120 TRP A CA 1
ATOM 926 C C . TRP A 1 120 ? 6.122 -0.203 -0.468 1.00 62.09 120 TRP A C 1
ATOM 928 O O . TRP A 1 120 ? 6.681 -0.993 0.289 1.00 62.09 120 TRP A O 1
ATOM 938 N N . GLU A 1 121 ? 5.771 -0.508 -1.717 1.00 57.75 121 GLU A N 1
ATOM 939 C CA . GLU A 1 121 ? 6.012 -1.812 -2.346 1.00 57.75 121 GLU A CA 1
ATOM 940 C C . GLU A 1 121 ? 7.426 -1.973 -2.954 1.00 57.75 121 GLU A C 1
ATOM 942 O O . GLU A 1 121 ? 7.806 -3.071 -3.345 1.00 57.75 121 GLU A O 1
ATOM 947 N N . SER A 1 122 ? 8.247 -0.914 -3.009 1.00 45.22 122 SER A N 1
ATOM 948 C CA . SER A 1 122 ? 9.630 -0.961 -3.506 1.00 45.22 122 SER A CA 1
ATOM 949 C C . SER A 1 122 ? 10.636 -0.490 -2.449 1.00 45.22 122 SER A C 1
ATOM 951 O O . SER A 1 122 ? 10.424 0.463 -1.708 1.00 45.22 122 SER A O 1
ATOM 953 N N . ALA A 1 123 ? 11.763 -1.184 -2.329 1.00 42.62 123 ALA A N 1
ATOM 954 C CA . ALA A 1 123 ? 12.786 -0.866 -1.338 1.00 42.62 123 ALA A CA 1
ATOM 955 C C . ALA A 1 123 ? 13.638 0.340 -1.780 1.00 42.62 123 ALA A C 1
ATOM 957 O O . ALA A 1 123 ? 14.779 0.146 -2.178 1.00 42.62 123 ALA A O 1
ATOM 958 N N . LEU A 1 124 ? 13.112 1.575 -1.768 1.00 35.72 124 LEU A N 1
ATOM 959 C CA . LEU A 1 124 ? 13.894 2.763 -2.164 1.00 35.72 124 LEU A CA 1
ATOM 960 C C . LEU A 1 124 ? 13.458 4.094 -1.517 1.00 35.72 124 LEU A C 1
ATOM 962 O O . LEU A 1 124 ? 13.132 5.034 -2.217 1.00 35.72 124 LEU A O 1
ATOM 966 N N . GLN A 1 125 ? 13.511 4.188 -0.185 1.00 36.62 125 GLN A N 1
ATOM 967 C CA . GLN A 1 125 ? 13.604 5.407 0.655 1.00 36.62 125 GLN A CA 1
ATOM 968 C C . GLN A 1 125 ? 13.507 6.807 -0.029 1.00 36.62 125 GLN A C 1
ATOM 970 O O . GLN A 1 125 ? 14.411 7.167 -0.775 1.00 36.62 125 GLN A O 1
ATOM 975 N N . ILE A 1 126 ? 12.483 7.628 0.318 1.00 38.91 126 ILE A N 1
ATOM 976 C CA . ILE A 1 126 ? 12.490 9.081 0.667 1.00 38.91 126 ILE A CA 1
ATOM 977 C C . ILE A 1 126 ? 11.094 9.789 0.600 1.00 38.91 126 ILE A C 1
ATOM 979 O O . ILE A 1 126 ? 10.365 9.702 -0.379 1.00 38.91 126 ILE A O 1
ATOM 983 N N . ARG A 1 127 ? 10.852 10.586 1.668 1.00 30.42 127 ARG A N 1
ATOM 984 C CA . ARG A 1 127 ? 9.939 11.734 1.949 1.00 30.42 127 ARG A CA 1
ATOM 985 C C . ARG A 1 127 ? 8.407 11.556 1.993 1.00 30.42 127 ARG A C 1
ATOM 987 O O . ARG A 1 127 ? 7.690 11.828 1.041 1.00 30.42 127 ARG A O 1
ATOM 994 N N . LEU A 1 128 ? 7.915 11.315 3.213 1.00 32.78 128 LEU A N 1
ATOM 995 C CA . LEU A 1 128 ? 6.559 11.665 3.653 1.00 32.78 128 LEU A CA 1
ATOM 996 C C . LEU A 1 128 ? 6.362 13.194 3.605 1.00 32.78 128 LEU A C 1
ATOM 998 O O . LEU A 1 128 ? 7.111 13.931 4.250 1.00 32.78 128 LEU A O 1
ATOM 1002 N N . GLN A 1 129 ? 5.341 13.672 2.889 1.00 31.62 129 GLN A N 1
ATOM 1003 C CA . GLN A 1 129 ? 4.721 14.961 3.201 1.00 31.62 129 GLN A CA 1
ATOM 1004 C C . GLN A 1 129 ? 3.695 14.729 4.312 1.00 31.62 129 GLN A C 1
ATOM 1006 O O . GLN A 1 129 ? 2.723 13.998 4.137 1.00 31.62 129 GLN A O 1
ATOM 1011 N N . LEU A 1 130 ? 3.958 15.324 5.475 1.00 32.84 130 LEU A N 1
ATOM 1012 C CA . LEU A 1 130 ? 3.051 15.344 6.615 1.00 32.84 130 LEU A CA 1
ATOM 1013 C C . LEU A 1 130 ? 1.816 16.185 6.244 1.00 32.84 130 LEU A C 1
ATOM 1015 O O . LEU A 1 130 ? 1.937 17.390 6.036 1.00 32.84 130 LEU A O 1
ATOM 1019 N N . VAL A 1 131 ? 0.637 15.568 6.179 1.00 40.28 131 VAL A N 1
ATOM 1020 C CA . VAL A 1 131 ? -0.638 16.289 6.309 1.00 40.28 131 VAL A CA 1
ATOM 1021 C C . VAL A 1 131 ? -0.984 16.252 7.795 1.00 40.28 131 VAL A C 1
ATOM 1023 O O . VAL A 1 131 ? -1.332 15.200 8.325 1.00 40.28 131 VAL A O 1
ATOM 1026 N N . GLU A 1 132 ? -0.774 17.366 8.497 1.00 32.28 132 GLU A N 1
ATOM 1027 C CA . GLU A 1 132 ? -0.979 17.465 9.946 1.00 32.28 132 GLU A CA 1
ATOM 1028 C C . GLU A 1 132 ? -2.464 17.462 10.348 1.00 32.28 132 GLU A C 1
ATOM 1030 O O . GLU A 1 132 ? -3.304 18.146 9.760 1.00 32.28 132 GLU A O 1
ATOM 1035 N N . GLY A 1 133 ? -2.754 16.759 11.448 1.00 36.84 133 GLY A N 1
ATOM 1036 C CA . GLY A 1 133 ? -3.923 17.010 12.292 1.00 36.84 133 GLY A CA 1
ATOM 1037 C C . GLY A 1 133 ? -4.883 15.833 12.431 1.00 36.84 133 GLY A C 1
ATOM 1038 O O . GLY A 1 133 ? -6.032 15.954 12.018 1.00 36.84 133 GLY A O 1
ATOM 1039 N N . TYR A 1 134 ? -4.454 14.734 13.055 1.00 40.88 134 TYR A N 1
ATOM 1040 C CA . TYR A 1 134 ? -5.263 13.526 13.245 1.00 40.88 134 TYR A CA 1
ATOM 1041 C C . TYR A 1 134 ? -5.844 13.414 14.660 1.00 40.88 134 TYR A C 1
ATOM 1043 O O . TYR A 1 134 ? -5.120 13.409 15.649 1.00 40.88 134 TYR A O 1
ATOM 1051 N N . GLY A 1 135 ? -7.164 13.258 14.729 1.00 31.62 135 GLY A N 1
ATOM 1052 C CA . GLY A 1 135 ? -7.900 12.717 15.867 1.00 31.62 135 GLY A CA 1
ATOM 1053 C C . GLY A 1 135 ? -9.070 11.925 15.292 1.00 31.62 135 GLY A C 1
ATOM 1054 O O . GLY A 1 135 ? -9.940 12.512 14.656 1.00 31.62 135 GLY A O 1
ATOM 1055 N N . VAL A 1 136 ? -9.051 10.599 15.432 1.00 39.81 136 VAL A N 1
ATOM 1056 C CA . VAL A 1 136 ? -10.055 9.698 14.844 1.00 39.81 136 VAL A CA 1
ATOM 1057 C C . VAL A 1 136 ? -10.843 9.038 15.972 1.00 39.81 136 VAL A C 1
ATOM 1059 O O . VAL A 1 136 ? -10.260 8.403 16.848 1.00 39.81 136 VAL A O 1
ATOM 1062 N N . ARG A 1 137 ? -12.173 9.180 15.948 1.00 29.62 137 ARG A N 1
ATOM 1063 C CA . ARG A 1 137 ? -13.106 8.325 16.695 1.00 29.62 137 ARG A CA 1
ATOM 1064 C C . ARG A 1 137 ? -13.833 7.463 15.670 1.00 29.62 137 ARG A C 1
ATOM 1066 O O . ARG A 1 137 ? -14.537 7.995 14.820 1.00 29.62 137 ARG A O 1
ATOM 1073 N N . PHE A 1 138 ? -13.637 6.153 15.747 1.00 33.25 138 PHE A N 1
ATOM 1074 C CA . PHE A 1 138 ? -14.404 5.192 14.963 1.00 33.25 138 PHE A CA 1
ATOM 1075 C C . PHE A 1 138 ? -15.774 5.020 15.631 1.00 33.25 138 PHE A C 1
ATOM 1077 O O . PHE A 1 138 ? -15.857 4.524 16.755 1.00 33.25 138 PHE A O 1
ATOM 1084 N N . GLY A 1 139 ? -16.827 5.507 14.975 1.00 30.16 139 GLY A N 1
ATOM 1085 C CA . GLY A 1 139 ? -18.212 5.159 15.285 1.00 30.16 139 GLY A CA 1
ATOM 1086 C C . GLY A 1 139 ? -18.604 3.926 14.477 1.00 30.16 139 GLY A C 1
ATOM 1087 O O . GLY A 1 139 ? -18.329 3.881 13.278 1.00 30.16 139 GLY A O 1
ATOM 1088 N N . VAL A 1 140 ? -19.158 2.935 15.176 1.00 34.03 140 VAL A N 1
ATOM 1089 C CA . VAL A 1 140 ? -19.721 1.683 14.640 1.00 34.03 140 VAL A CA 1
ATOM 1090 C C . VAL A 1 140 ? -20.910 1.974 13.732 1.00 34.03 140 VAL A C 1
ATOM 1092 O O . VAL A 1 140 ? -21.692 2.884 14.091 1.00 34.03 140 VAL A O 1
#

Radius of gyration: 23.57 Å; Cα contacts (8 Å, |Δi|>4): 54; chains: 1; bounding box: 63×55×42 Å

pLDDT: mean 76.12, std 18.3, range [29.62, 96.94]

Sequence (140 aa):
MRLVLRLFALLVVGLVGIVLVNTLRLPNHQLAAGPPAPAVAVAPDSALAHLAGALRLATVSRTKYAETDTVPFDQLQAYLQRTFPLVQQRLKLQIVNHYGLLYEWPGTDPALKPLLLHQWESALQIRLQLVEGYGVRFGV

Nearest PDB structures (foldseek):
  2dk8-assembly1_A  TM=2.429E-01  e=6.925E-01  Mus musculus
  7d5s-assembly1_5D  TM=1.920E-01  e=7.302E+00  Saccharomyces cerevisiae S288C